Protein AF-A0A3D4GYF6-F1 (afdb_monomer_lite)

Sequence (119 aa):
MTAFSLSPDGSPAFGYLYGGSQAKFLDTTLELDYPVLEGRILDVHTTNEESYYQLDMLDLGPDPEGLTLLVQAADYSTGYPILHVERQSSTCLVYTKIDGIGYDARKAKSWKIIRSVLA

Secondary structure (DSSP, 8-state):
-EEEEE-TTS-EEEEEESS-SEEEETTEEEEE-SSPEEEEEEEEEE-SS-EEEEES-S---S--TTSEEEEE-SS-EEEEE--EEEE-SS-EEEEEEETTEE------SEEEE--EEE-

Foldseek 3Di:
DKDFDADPVRHTPDIFDDPDQWDDDDVWIKGWPPPWDKFWFPDWDDDQAWTWTKTQDQDPDPDQAQFWKWFAAPPDIDTAGFHDWAGDPGIIITTQGHRNPGDHDDDGTMITTIDMDID

Structure (mmCIF, N/CA/C/O backbone):
data_AF-A0A3D4GYF6-F1
#
_entry.id   AF-A0A3D4GYF6-F1
#
loop_
_atom_site.group_PDB
_atom_site.id
_atom_site.type_symbol
_atom_site.label_atom_id
_atom_site.label_alt_id
_atom_site.label_comp_id
_atom_site.label_asym_id
_atom_site.label_entity_id
_atom_site.label_seq_id
_atom_site.pdbx_PDB_ins_code
_atom_site.Cartn_x
_atom_site.Cartn_y
_atom_site.Cartn_z
_atom_site.occupancy
_atom_site.B_iso_or_equiv
_atom_site.auth_seq_id
_atom_site.auth_comp_id
_atom_site.auth_asym_id
_atom_site.auth_atom_id
_atom_site.pdbx_PDB_model_num
ATOM 1 N N . MET A 1 1 ? 1.652 0.613 -19.176 1.00 56.56 1 MET A N 1
ATOM 2 C CA . MET A 1 1 ? 2.974 1.265 -19.160 1.00 56.56 1 MET A CA 1
ATOM 3 C C . MET A 1 1 ? 3.918 0.394 -18.355 1.00 56.56 1 MET A C 1
ATOM 5 O O . MET A 1 1 ? 3.530 -0.103 -17.309 1.00 56.56 1 MET A O 1
ATOM 9 N N . THR A 1 2 ? 5.123 0.170 -18.854 1.00 61.09 2 THR A N 1
ATOM 10 C CA . THR A 1 2 ? 6.136 -0.637 -18.169 1.00 61.09 2 THR A CA 1
ATOM 11 C C . THR A 1 2 ? 7.380 0.211 -18.039 1.00 61.09 2 THR A C 1
ATOM 13 O O . THR A 1 2 ? 7.727 0.908 -18.992 1.00 61.09 2 THR A O 1
ATOM 16 N N . ALA A 1 3 ? 8.052 0.132 -16.897 1.00 62.59 3 ALA A N 1
ATOM 17 C CA . ALA A 1 3 ? 9.408 0.635 -16.775 1.00 62.59 3 ALA A CA 1
ATOM 18 C C . ALA A 1 3 ? 10.344 -0.503 -16.371 1.00 62.59 3 ALA A C 1
ATOM 20 O O . ALA A 1 3 ? 10.050 -1.263 -15.448 1.00 62.59 3 ALA A O 1
ATOM 21 N N . PHE A 1 4 ? 11.471 -0.586 -17.070 1.00 65.19 4 PHE A N 1
ATOM 22 C CA . PHE A 1 4 ? 12.637 -1.359 -16.668 1.00 65.19 4 PHE A CA 1
ATOM 23 C C . PHE A 1 4 ? 13.719 -0.366 -16.254 1.00 65.19 4 PHE A C 1
ATOM 25 O O . PHE A 1 4 ? 13.976 0.607 -16.962 1.00 65.19 4 PHE A O 1
ATOM 32 N N . SER A 1 5 ? 14.339 -0.605 -15.109 1.00 69.94 5 SER A N 1
ATOM 33 C CA . SER A 1 5 ? 15.614 -0.005 -14.753 1.00 69.94 5 SER A CA 1
ATOM 34 C C . SER A 1 5 ? 16.723 -0.933 -15.209 1.00 69.94 5 SER A C 1
ATOM 36 O O . SER A 1 5 ? 16.631 -2.148 -15.018 1.00 69.94 5 SER A O 1
ATOM 38 N N . LEU A 1 6 ? 17.759 -0.366 -15.814 1.00 74.88 6 LEU A N 1
ATOM 39 C CA . LEU A 1 6 ? 18.879 -1.120 -16.354 1.00 74.88 6 LEU A CA 1
ATOM 40 C C . LEU A 1 6 ? 20.114 -0.925 -15.476 1.00 74.88 6 LEU A C 1
ATOM 42 O O . LEU A 1 6 ? 20.386 0.175 -14.992 1.00 74.88 6 LEU A O 1
ATOM 46 N N . SER A 1 7 ? 20.877 -1.995 -15.309 1.00 75.25 7 SER A N 1
ATOM 47 C CA . SER A 1 7 ? 22.256 -1.953 -14.844 1.00 75.25 7 SER A CA 1
ATOM 48 C C . SER A 1 7 ? 23.135 -1.189 -15.851 1.00 75.25 7 SER A C 1
ATOM 50 O O . SER A 1 7 ? 22.756 -1.038 -17.017 1.00 75.25 7 SER A O 1
ATOM 52 N N . PRO A 1 8 ? 24.338 -0.729 -15.455 1.00 80.50 8 PRO A N 1
ATOM 53 C CA . PRO A 1 8 ? 25.255 -0.025 -16.359 1.00 80.50 8 PRO A CA 1
ATOM 54 C C . PRO A 1 8 ? 25.659 -0.816 -17.614 1.00 80.50 8 PRO A C 1
ATOM 56 O O . PRO A 1 8 ? 26.049 -0.216 -18.611 1.00 80.50 8 PRO A O 1
ATOM 59 N N . ASP A 1 9 ? 25.569 -2.148 -17.570 1.00 82.56 9 ASP A N 1
ATOM 60 C CA . ASP A 1 9 ? 25.834 -3.053 -18.695 1.00 82.56 9 ASP A CA 1
ATOM 61 C C . ASP A 1 9 ? 24.620 -3.261 -19.625 1.00 82.56 9 ASP A C 1
ATOM 63 O O . ASP A 1 9 ? 24.713 -3.993 -20.608 1.00 82.56 9 ASP A O 1
ATOM 67 N N . GLY A 1 10 ? 23.488 -2.607 -19.342 1.00 74.00 10 GLY A N 1
ATOM 68 C CA . GLY A 1 10 ? 22.254 -2.703 -20.121 1.00 74.00 10 GLY A CA 1
ATOM 69 C C . GLY A 1 10 ? 21.358 -3.887 -19.754 1.00 74.00 10 GLY A C 1
ATOM 70 O O . GLY A 1 10 ? 20.268 -4.003 -20.319 1.00 74.00 10 GLY A O 1
ATOM 71 N N . SER A 1 11 ? 21.766 -4.738 -18.807 1.00 76.44 11 SER A N 1
ATOM 72 C CA . SER A 1 11 ? 20.909 -5.803 -18.279 1.00 76.44 11 SER A CA 1
ATOM 73 C C . SER A 1 11 ? 19.790 -5.224 -17.397 1.00 76.44 11 SER A C 1
ATOM 75 O O . SER A 1 11 ? 19.999 -4.211 -16.725 1.00 76.44 11 SER A O 1
ATOM 77 N N . PRO A 1 12 ? 18.580 -5.808 -17.381 1.00 70.56 12 PRO A N 1
ATOM 78 C CA . PRO A 1 12 ? 17.523 -5.345 -16.490 1.00 70.56 12 PRO A CA 1
ATOM 79 C C . PRO A 1 12 ? 17.887 -5.595 -15.018 1.00 70.56 12 PRO A C 1
ATOM 81 O O . PRO A 1 12 ? 18.107 -6.728 -14.603 1.00 70.56 12 PRO A O 1
ATOM 84 N N . ALA A 1 13 ? 17.919 -4.521 -14.228 1.00 67.56 13 ALA A N 1
ATOM 85 C CA . ALA A 1 13 ? 18.159 -4.557 -12.786 1.00 67.56 13 ALA A CA 1
ATOM 86 C C . ALA A 1 13 ? 16.854 -4.763 -12.004 1.00 67.56 13 ALA A C 1
ATOM 88 O O . ALA A 1 13 ? 16.797 -5.552 -11.066 1.00 67.56 13 ALA A O 1
ATOM 89 N N . PHE A 1 14 ? 15.796 -4.049 -12.398 1.00 64.62 14 PHE A N 1
ATOM 90 C CA . PHE A 1 14 ? 14.439 -4.239 -11.886 1.00 64.62 14 PHE A CA 1
ATOM 91 C C . PHE A 1 14 ? 13.417 -3.783 -12.927 1.00 64.62 14 PHE A C 1
ATOM 93 O O . PHE A 1 14 ? 13.725 -2.979 -13.805 1.00 64.62 14 PHE A O 1
ATOM 100 N N . GLY A 1 15 ? 12.176 -4.245 -12.818 1.00 63.22 15 GLY A N 1
ATOM 101 C CA . GLY A 1 15 ? 11.076 -3.722 -13.621 1.00 63.22 15 GLY A CA 1
ATOM 102 C C . GLY A 1 15 ? 9.767 -3.734 -12.848 1.00 63.22 15 GLY A C 1
ATOM 103 O O . GLY A 1 15 ? 9.612 -4.497 -11.897 1.00 63.22 15 GLY A O 1
ATOM 104 N N . TYR A 1 16 ? 8.829 -2.880 -13.248 1.00 65.19 16 TYR A N 1
ATOM 105 C CA . TYR A 1 16 ? 7.472 -2.894 -12.710 1.00 65.19 16 TYR A CA 1
ATOM 106 C C . TYR A 1 16 ? 6.437 -2.743 -13.825 1.00 65.19 16 TYR A C 1
ATOM 108 O O . TYR A 1 16 ? 6.649 -2.055 -14.832 1.00 65.19 16 TYR A O 1
ATOM 116 N N . LEU A 1 17 ? 5.291 -3.391 -13.625 1.00 67.69 17 LEU A N 1
ATOM 117 C CA . LEU A 1 17 ? 4.150 -3.345 -14.531 1.00 67.69 17 LEU A CA 1
ATOM 118 C C . LEU A 1 17 ? 3.111 -2.345 -14.024 1.00 67.69 17 LEU A C 1
ATOM 120 O O . LEU A 1 17 ? 2.574 -2.490 -12.930 1.00 67.69 17 LEU A O 1
ATOM 124 N N . TYR A 1 18 ? 2.775 -1.351 -14.845 1.00 64.12 18 TYR A N 1
ATOM 125 C CA . TYR A 1 18 ? 1.657 -0.444 -14.595 1.00 64.12 18 TYR A CA 1
ATOM 126 C C . TYR A 1 18 ? 0.581 -0.627 -15.673 1.00 64.12 18 TYR A C 1
ATOM 128 O O . TYR A 1 18 ? 0.672 -0.080 -16.772 1.00 64.12 18 TYR A O 1
ATOM 136 N N . GLY A 1 19 ? -0.452 -1.419 -15.379 1.00 58.69 19 GLY A N 1
ATOM 137 C CA . GLY A 1 19 ? -1.599 -1.611 -16.279 1.00 58.69 19 GLY A CA 1
ATOM 138 C C . GLY A 1 19 ? -1.405 -2.655 -17.388 1.00 58.69 19 GLY A C 1
ATOM 139 O O . GLY A 1 19 ? -2.039 -2.547 -18.433 1.00 58.69 19 GLY A O 1
ATOM 140 N N . GLY A 1 20 ? -0.540 -3.651 -17.179 1.00 67.62 20 GLY A N 1
ATOM 141 C CA . GLY A 1 20 ? -0.385 -4.828 -18.043 1.00 67.62 20 GLY A CA 1
ATOM 142 C C . GLY A 1 20 ? -0.011 -6.062 -17.215 1.00 67.62 20 GLY A C 1
ATOM 143 O O . GLY A 1 20 ? 0.494 -5.916 -16.107 1.00 67.62 20 GLY A O 1
ATOM 144 N N . SER A 1 21 ? -0.281 -7.265 -17.723 1.00 72.12 21 SER A N 1
ATOM 145 C CA . SER A 1 21 ? 0.031 -8.530 -17.031 1.00 72.12 21 SER A CA 1
ATOM 146 C C . SER A 1 21 ? 1.448 -9.045 -17.295 1.00 72.12 21 SER A C 1
ATOM 148 O O . SER A 1 21 ? 1.915 -9.929 -16.589 1.00 72.12 21 SER A O 1
ATOM 150 N N . GLN A 1 22 ? 2.125 -8.505 -18.308 1.00 78.19 22 GLN A N 1
ATOM 151 C CA . GLN A 1 22 ? 3.456 -8.926 -18.724 1.00 78.19 22 GLN A CA 1
ATOM 152 C C . GLN A 1 22 ? 4.180 -7.767 -19.411 1.00 78.19 22 GLN A C 1
ATOM 154 O O . GLN A 1 22 ? 3.556 -6.919 -20.058 1.00 78.19 22 GLN A O 1
ATOM 159 N N . ALA A 1 23 ? 5.504 -7.767 -19.324 1.00 74.19 23 ALA A N 1
ATOM 160 C CA . ALA A 1 23 ? 6.367 -7.004 -20.203 1.00 74.19 23 ALA A CA 1
ATOM 161 C C . ALA A 1 23 ? 7.628 -7.784 -20.549 1.00 74.19 23 ALA A C 1
ATOM 163 O O . ALA A 1 23 ? 8.109 -8.596 -19.765 1.00 74.19 23 ALA A O 1
ATOM 164 N N . LYS A 1 24 ? 8.171 -7.513 -21.732 1.00 77.94 24 LYS A N 1
ATOM 165 C CA . LYS A 1 24 ? 9.380 -8.162 -22.233 1.00 77.94 24 LYS A CA 1
ATOM 166 C C . LYS A 1 24 ? 10.426 -7.112 -22.555 1.00 77.94 24 LYS A C 1
ATOM 168 O O . LYS A 1 24 ? 10.104 -6.100 -23.181 1.00 77.94 24 LYS A O 1
ATOM 173 N N . PHE A 1 25 ? 11.657 -7.369 -22.141 1.00 77.81 25 PHE A N 1
ATOM 174 C CA . PHE A 1 25 ? 12.821 -6.583 -22.514 1.00 77.81 25 PHE A CA 1
ATOM 175 C C . PHE A 1 25 ? 13.988 -7.533 -22.764 1.00 77.81 25 PHE A C 1
ATOM 177 O O . PHE A 1 25 ? 14.397 -8.250 -21.855 1.00 77.81 25 PHE A O 1
ATOM 184 N N . LEU A 1 26 ? 14.500 -7.545 -24.001 1.00 83.12 26 LEU A N 1
ATOM 185 C CA . LEU A 1 26 ? 15.471 -8.542 -24.466 1.00 83.12 26 LEU A CA 1
ATOM 186 C C . LEU A 1 26 ? 14.962 -9.970 -24.170 1.00 83.12 26 LEU A C 1
ATOM 188 O O . LEU A 1 26 ? 13.822 -10.304 -24.499 1.00 83.12 26 LEU A O 1
ATOM 192 N N . ASP A 1 27 ? 15.798 -10.786 -23.544 1.00 80.44 27 ASP A N 1
ATOM 193 C CA . ASP A 1 27 ? 15.558 -12.168 -23.143 1.00 80.44 27 ASP A CA 1
ATOM 194 C C . ASP A 1 27 ? 14.830 -12.268 -21.787 1.00 80.44 27 ASP A C 1
ATOM 196 O O . ASP A 1 27 ? 14.514 -13.363 -21.330 1.00 80.44 27 ASP A O 1
ATOM 200 N N . THR A 1 28 ? 14.524 -11.134 -21.147 1.00 74.56 28 THR A N 1
ATOM 201 C CA . THR A 1 28 ? 13.855 -11.078 -19.846 1.00 74.56 28 THR A CA 1
ATOM 202 C C . THR A 1 28 ? 12.358 -10.842 -19.995 1.00 74.56 28 THR A C 1
ATOM 204 O O . THR A 1 28 ? 11.907 -9.902 -20.661 1.00 74.56 28 THR A O 1
ATOM 207 N N . THR A 1 29 ? 11.574 -11.672 -19.309 1.00 79.50 29 THR A N 1
ATOM 208 C CA . THR A 1 29 ? 10.131 -11.491 -19.174 1.00 79.50 29 THR A CA 1
ATOM 209 C C . THR A 1 29 ? 9.807 -11.135 -17.729 1.00 79.50 29 THR A C 1
ATOM 211 O O . THR A 1 29 ? 10.180 -11.838 -16.800 1.00 79.50 29 THR A O 1
ATOM 214 N N . LEU A 1 30 ? 9.115 -10.017 -17.543 1.00 75.31 30 LEU A N 1
ATOM 215 C CA . LEU A 1 30 ? 8.543 -9.623 -16.267 1.00 75.31 30 LEU A CA 1
ATOM 216 C C . LEU A 1 30 ? 7.048 -9.917 -16.310 1.00 75.31 30 LEU A C 1
ATOM 218 O O . LEU A 1 30 ? 6.345 -9.410 -17.189 1.00 75.31 30 LEU A O 1
ATOM 222 N N . GLU A 1 31 ? 6.561 -10.699 -15.359 1.00 77.00 31 GLU A N 1
ATOM 223 C CA . GLU A 1 31 ? 5.144 -11.036 -15.249 1.00 77.00 31 GLU A CA 1
ATOM 224 C C . GLU A 1 31 ? 4.567 -10.468 -13.963 1.00 77.00 31 GLU A C 1
ATOM 226 O O . GLU A 1 31 ? 5.256 -10.306 -12.952 1.00 77.00 31 GLU A O 1
ATOM 231 N N . LEU A 1 32 ? 3.290 -10.103 -14.020 1.00 73.19 32 LEU A N 1
ATOM 232 C CA . LEU A 1 32 ? 2.576 -9.686 -12.830 1.00 73.19 32 LEU A CA 1
ATOM 233 C C . LEU A 1 32 ? 2.357 -10.929 -11.973 1.00 73.19 32 LEU A C 1
ATOM 235 O O . LEU A 1 32 ? 1.804 -11.918 -12.453 1.00 73.19 32 LEU A O 1
ATOM 23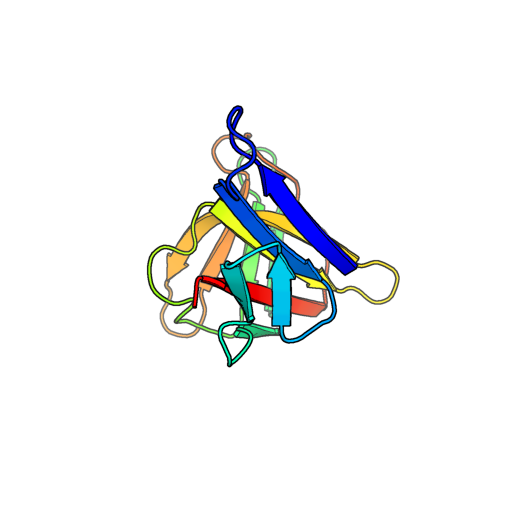9 N N . ASP A 1 33 ? 2.781 -10.859 -10.718 1.00 73.12 33 ASP A N 1
ATOM 240 C CA . ASP A 1 33 ? 2.556 -11.936 -9.763 1.00 73.12 33 ASP A CA 1
ATOM 241 C C . ASP A 1 33 ? 1.071 -11.928 -9.385 1.00 73.12 33 ASP A C 1
ATOM 243 O O . ASP A 1 33 ? 0.590 -11.023 -8.697 1.00 73.12 33 ASP A O 1
ATOM 247 N N . TYR A 1 34 ? 0.317 -12.864 -9.964 1.00 64.50 34 TYR A N 1
ATOM 248 C CA . TYR A 1 34 ? -1.123 -12.977 -9.768 1.00 64.50 34 TYR A CA 1
ATOM 249 C C . TYR A 1 34 ? -1.426 -13.967 -8.633 1.00 64.50 34 TYR A C 1
ATOM 251 O O . TYR A 1 34 ? -0.930 -15.095 -8.664 1.00 64.50 34 TYR A O 1
ATOM 259 N N . PRO A 1 35 ? -2.323 -13.611 -7.693 1.00 68.44 35 PRO A N 1
ATOM 260 C CA . PRO A 1 35 ? -3.218 -12.451 -7.732 1.00 68.44 35 PRO A CA 1
ATOM 261 C C . PRO A 1 35 ? -2.591 -11.135 -7.237 1.00 68.44 35 PRO A C 1
ATOM 263 O O . PRO A 1 35 ? -1.844 -11.118 -6.264 1.00 68.44 35 PRO A O 1
ATOM 266 N N . VAL A 1 36 ? -2.990 -10.010 -7.855 1.00 76.81 36 VAL A N 1
ATOM 267 C CA . VAL A 1 36 ? -2.767 -8.668 -7.280 1.00 76.81 36 VAL A CA 1
ATOM 268 C C . VAL A 1 36 ? -3.396 -8.635 -5.890 1.00 76.81 36 VAL A C 1
ATOM 270 O O . VAL A 1 36 ? -4.581 -8.939 -5.745 1.00 76.81 36 VAL A O 1
ATOM 273 N N . LEU A 1 37 ? -2.624 -8.235 -4.882 1.00 88.38 37 LEU A N 1
ATOM 274 C CA . LEU A 1 37 ? -3.150 -8.028 -3.538 1.00 88.38 37 LEU A CA 1
ATOM 275 C C . LEU A 1 37 ? -3.950 -6.727 -3.526 1.00 88.38 37 LEU A C 1
ATOM 277 O O . LEU A 1 37 ? -3.409 -5.670 -3.851 1.00 88.38 37 LEU A O 1
ATOM 281 N N . GLU A 1 38 ? -5.231 -6.796 -3.181 1.00 92.12 38 GLU A N 1
ATOM 282 C CA . GLU A 1 38 ? -6.117 -5.636 -3.147 1.00 92.12 38 GLU A CA 1
ATOM 283 C C . GLU A 1 38 ? -7.235 -5.787 -2.118 1.00 92.12 38 GLU A C 1
ATOM 285 O O . GLU A 1 38 ? -7.623 -6.898 -1.752 1.00 92.12 38 GLU A O 1
ATOM 290 N N . GLY A 1 39 ? -7.775 -4.653 -1.673 1.00 94.38 39 GLY A N 1
ATOM 291 C CA . GLY A 1 39 ? -8.842 -4.632 -0.680 1.00 94.38 39 GLY A CA 1
ATOM 292 C C . GLY A 1 39 ? -9.318 -3.226 -0.323 1.00 94.38 39 GLY A C 1
ATOM 293 O O . GLY A 1 39 ? -9.168 -2.262 -1.085 1.00 94.38 39 GLY A O 1
ATOM 294 N N . ARG A 1 40 ? -9.935 -3.109 0.851 1.00 96.81 40 ARG A N 1
ATOM 295 C CA . ARG A 1 40 ? -10.512 -1.880 1.405 1.00 96.81 40 ARG A CA 1
ATOM 296 C C . ARG A 1 40 ? -9.631 -1.291 2.496 1.00 96.81 40 ARG A C 1
ATOM 298 O O . ARG A 1 40 ? -9.029 -1.992 3.302 1.00 96.81 40 ARG A O 1
ATOM 305 N N . ILE A 1 41 ? -9.608 0.034 2.532 1.00 97.31 41 ILE A N 1
ATOM 306 C CA . ILE A 1 41 ? -9.038 0.790 3.644 1.00 97.31 41 ILE A CA 1
ATOM 307 C C . ILE A 1 41 ? -10.158 1.001 4.659 1.00 97.31 41 ILE A C 1
ATOM 309 O O . ILE A 1 41 ? -11.213 1.543 4.319 1.00 97.31 41 ILE A O 1
ATOM 313 N N . LEU A 1 42 ? -9.934 0.538 5.883 1.00 97.38 42 LEU A N 1
ATOM 314 C CA . LEU A 1 42 ? -10.890 0.619 6.982 1.00 97.38 42 LEU A CA 1
ATOM 315 C C . LEU A 1 42 ? -10.756 1.937 7.737 1.00 97.38 42 LEU A C 1
ATOM 317 O O . LEU A 1 42 ? -11.767 2.568 8.042 1.00 97.38 42 LEU A O 1
ATOM 321 N N . ASP A 1 43 ? -9.518 2.362 7.983 1.00 97.12 43 ASP A N 1
ATOM 322 C CA . ASP A 1 43 ? -9.217 3.623 8.651 1.00 97.12 43 ASP A CA 1
ATOM 323 C C . ASP A 1 43 ? -7.864 4.199 8.205 1.00 97.12 43 ASP A C 1
ATOM 325 O O . ASP A 1 43 ? -7.048 3.512 7.579 1.00 97.12 43 ASP A O 1
ATOM 329 N N . VAL A 1 44 ? -7.648 5.479 8.505 1.00 97.62 44 VAL A N 1
ATOM 330 C CA . VAL A 1 44 ? -6.411 6.213 8.222 1.00 97.62 44 VAL A CA 1
ATOM 331 C C . VAL A 1 44 ? -5.999 6.999 9.454 1.00 97.62 44 VAL A C 1
ATOM 333 O O . VAL A 1 44 ? -6.781 7.793 9.977 1.00 97.62 44 VAL A O 1
ATOM 336 N N . HIS A 1 45 ? -4.744 6.843 9.856 1.00 98.19 45 HIS A N 1
ATOM 337 C CA . HIS A 1 45 ? -4.158 7.590 10.955 1.00 98.19 45 HIS A CA 1
ATOM 338 C C . HIS A 1 45 ? -2.968 8.415 10.469 1.00 98.19 45 HIS A C 1
ATOM 340 O O . HIS A 1 45 ? -2.120 7.921 9.724 1.00 98.19 45 HIS A O 1
ATOM 346 N N . THR A 1 46 ? -2.893 9.668 10.915 1.00 98.06 46 THR A N 1
ATOM 347 C CA . THR A 1 46 ? -1.792 10.577 10.585 1.00 98.06 46 THR A CA 1
ATOM 348 C C . THR A 1 46 ? -1.529 11.509 11.762 1.00 98.06 46 THR A C 1
ATOM 350 O O . THR A 1 46 ? -2.394 12.295 12.148 1.00 98.06 46 THR A O 1
ATOM 353 N N . THR A 1 47 ? -0.318 11.444 12.303 1.00 98.25 47 THR A N 1
ATOM 354 C CA . THR A 1 47 ? 0.254 12.407 13.254 1.00 98.25 47 THR A CA 1
ATOM 355 C C . THR A 1 47 ? 1.557 12.953 12.682 1.00 98.25 47 THR A C 1
ATOM 357 O O . THR A 1 47 ? 1.874 12.694 11.525 1.00 98.25 47 THR A O 1
ATOM 360 N N . ASN A 1 48 ? 2.329 13.716 13.458 1.00 97.38 48 ASN A N 1
ATOM 361 C CA . ASN A 1 48 ? 3.664 14.135 13.028 1.00 97.38 48 ASN A CA 1
ATOM 362 C C . ASN A 1 48 ? 4.645 12.955 12.964 1.00 97.38 48 ASN A C 1
ATOM 364 O O . ASN A 1 48 ? 5.444 12.915 12.034 1.00 97.38 48 ASN A O 1
ATOM 368 N N . GLU A 1 49 ? 4.532 11.993 13.881 1.00 98.12 49 GLU A N 1
ATOM 369 C CA . GLU A 1 49 ? 5.483 10.883 14.022 1.00 98.12 49 GLU A CA 1
ATOM 370 C C . GLU A 1 49 ? 5.131 9.695 13.133 1.00 98.12 49 GLU A C 1
ATOM 372 O O . GLU A 1 49 ? 5.997 9.127 12.474 1.00 98.12 49 GLU A O 1
ATOM 377 N N . GLU A 1 50 ? 3.851 9.345 13.057 1.00 98.25 50 GLU A N 1
ATOM 378 C CA . GLU A 1 50 ? 3.411 8.146 12.356 1.00 98.25 50 GLU A CA 1
ATOM 379 C C . GLU A 1 50 ? 2.260 8.427 11.403 1.00 98.25 50 GLU A C 1
ATOM 381 O O . GLU A 1 50 ? 1.439 9.329 11.597 1.00 98.25 50 GLU A O 1
ATOM 386 N N . SER A 1 51 ? 2.200 7.634 10.341 1.00 98.56 51 SER A N 1
ATOM 387 C CA . SER A 1 51 ? 1.048 7.609 9.461 1.00 98.56 51 SER A CA 1
ATOM 388 C C . SER A 1 51 ? 0.868 6.225 8.865 1.00 98.56 51 SER A C 1
ATOM 390 O O . SER A 1 51 ? 1.834 5.625 8.389 1.00 98.56 51 SER A O 1
ATOM 392 N N . TYR A 1 52 ? -0.360 5.714 8.915 1.00 98.44 52 TYR A N 1
ATOM 393 C CA . TYR A 1 52 ? -0.680 4.367 8.468 1.00 98.44 52 TYR A CA 1
ATOM 394 C C . TYR A 1 52 ? -2.113 4.235 7.956 1.00 98.44 52 TYR A C 1
ATOM 396 O O . TYR A 1 52 ? -3.021 4.993 8.312 1.00 98.44 52 TYR A O 1
ATOM 404 N N . TYR A 1 53 ? -2.308 3.207 7.136 1.00 98.25 53 TYR A N 1
ATOM 405 C CA . TYR A 1 53 ? -3.613 2.709 6.728 1.00 98.25 53 TYR A CA 1
ATOM 406 C C . TYR A 1 53 ? -3.945 1.434 7.495 1.00 98.25 53 TYR A C 1
ATOM 408 O O . TYR A 1 53 ? -3.121 0.524 7.551 1.00 98.25 53 TYR A O 1
ATOM 416 N N . GLN A 1 54 ? -5.164 1.330 8.022 1.00 97.88 54 GLN A N 1
ATOM 417 C CA . GLN A 1 54 ? -5.696 0.052 8.485 1.00 97.88 54 GLN A CA 1
ATOM 418 C C . GLN A 1 54 ? -6.371 -0.659 7.309 1.00 97.88 54 GLN A C 1
ATOM 420 O O . GLN A 1 54 ? -7.345 -0.151 6.747 1.00 97.88 54 GLN A O 1
ATOM 425 N N . LEU A 1 55 ? -5.857 -1.826 6.925 1.00 97.19 55 LEU A N 1
ATOM 426 C CA . LEU A 1 55 ? -6.347 -2.604 5.785 1.00 97.19 55 LEU A CA 1
ATOM 427 C C . LEU A 1 55 ? -7.223 -3.775 6.239 1.00 97.19 55 LEU A C 1
ATOM 429 O O . LEU A 1 55 ? -7.027 -4.341 7.314 1.00 97.19 55 LEU A O 1
ATOM 433 N N . ASP A 1 56 ? -8.160 -4.173 5.383 1.00 94.88 56 ASP A N 1
ATOM 434 C CA . ASP A 1 56 ? -9.079 -5.304 5.578 1.00 94.88 56 ASP A CA 1
ATOM 435 C C . ASP A 1 56 ? -8.454 -6.699 5.388 1.00 94.88 56 ASP A C 1
ATOM 437 O O . ASP A 1 56 ? -9.155 -7.707 5.472 1.00 94.88 56 ASP A O 1
ATOM 441 N N . MET A 1 57 ? -7.146 -6.770 5.144 1.00 87.31 57 MET A N 1
ATOM 442 C CA . MET A 1 57 ? -6.397 -8.004 4.912 1.00 87.31 57 MET A CA 1
ATOM 443 C C . MET A 1 57 ? -5.253 -8.137 5.920 1.00 87.31 57 MET A C 1
ATOM 445 O O . MET A 1 57 ? -4.627 -7.148 6.289 1.00 87.31 57 MET A O 1
ATOM 449 N N . LEU A 1 58 ? -4.973 -9.368 6.356 1.00 84.62 58 LEU A N 1
ATOM 450 C CA . LEU A 1 58 ? -3.897 -9.682 7.307 1.00 84.62 58 LEU A CA 1
ATOM 451 C C . LEU A 1 58 ? -2.578 -10.076 6.652 1.00 84.62 58 LEU A C 1
ATOM 453 O O . LEU A 1 58 ? -1.504 -9.818 7.197 1.00 84.62 58 LEU A O 1
ATOM 457 N N . ASP A 1 59 ? -2.672 -10.764 5.521 1.00 86.75 59 ASP A N 1
ATOM 458 C CA . ASP A 1 59 ? -1.522 -11.345 4.855 1.00 86.75 59 ASP A CA 1
ATOM 459 C C . ASP A 1 59 ? -1.219 -10.573 3.576 1.0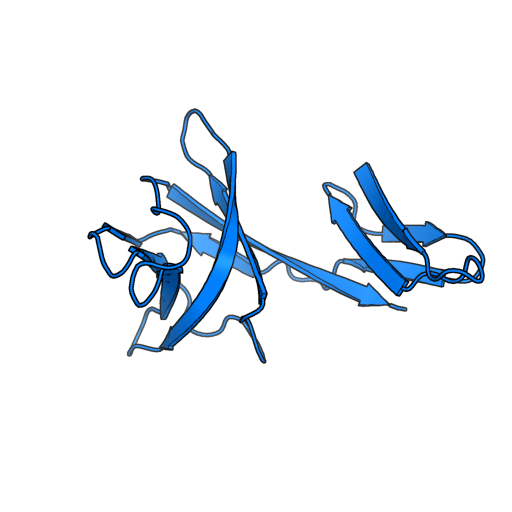0 86.75 59 ASP A C 1
ATOM 461 O O . ASP A 1 59 ? -1.898 -10.719 2.563 1.00 86.75 59 ASP A O 1
ATOM 465 N N . LEU A 1 60 ? -0.193 -9.728 3.648 1.00 86.62 60 LEU A N 1
ATOM 466 C CA . LEU A 1 60 ? 0.354 -9.022 2.494 1.00 86.62 60 LEU A CA 1
ATOM 467 C C . LEU A 1 60 ? 1.472 -9.817 1.811 1.00 86.62 60 LEU A C 1
ATOM 469 O O . LEU A 1 60 ? 2.158 -9.254 0.963 1.00 86.62 60 LEU A O 1
ATOM 473 N N . GLY A 1 61 ? 1.673 -11.085 2.184 1.00 83.19 61 GLY A N 1
ATOM 474 C CA . GLY A 1 61 ? 2.774 -11.933 1.749 1.00 83.19 61 GLY A CA 1
ATOM 475 C C . GLY A 1 61 ? 4.066 -11.720 2.551 1.00 83.19 61 GLY A C 1
ATOM 476 O O . GLY A 1 61 ? 4.095 -10.948 3.519 1.00 83.19 61 GLY A O 1
ATOM 477 N N . PRO A 1 62 ? 5.157 -12.406 2.156 1.00 79.31 62 PRO A N 1
ATOM 478 C CA . PRO A 1 62 ? 6.475 -12.186 2.743 1.00 79.31 62 PRO A CA 1
ATOM 479 C C . PRO A 1 62 ? 6.962 -10.770 2.418 1.00 79.31 62 PRO A C 1
ATOM 481 O O . PRO A 1 62 ? 6.687 -10.264 1.325 1.00 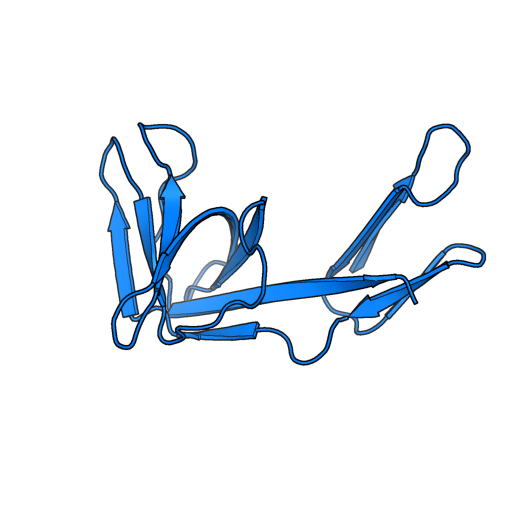79.31 62 PRO A O 1
ATOM 484 N N . ASP A 1 63 ? 7.635 -10.157 3.392 1.00 84.38 63 ASP A N 1
ATOM 485 C CA . ASP A 1 63 ? 8.405 -8.909 3.299 1.00 84.38 63 ASP A CA 1
ATOM 486 C C . ASP A 1 63 ? 7.741 -7.784 2.480 1.00 84.38 63 ASP A C 1
ATOM 488 O O . ASP A 1 63 ? 8.219 -7.408 1.411 1.00 84.38 63 ASP A O 1
ATOM 492 N N . PRO A 1 64 ? 6.610 -7.227 2.956 1.00 89.00 64 PRO A N 1
ATOM 493 C CA . PRO A 1 64 ? 5.912 -6.145 2.261 1.00 89.00 64 PRO A CA 1
ATOM 494 C C . PRO A 1 64 ? 6.637 -4.790 2.332 1.00 89.00 64 PRO A C 1
ATOM 496 O O . PRO A 1 64 ? 6.270 -3.871 1.602 1.00 89.00 64 PRO A O 1
ATOM 499 N N . GLU A 1 65 ? 7.632 -4.637 3.209 1.00 91.19 65 GLU A N 1
ATOM 500 C CA . GLU A 1 65 ? 8.403 -3.401 3.364 1.00 91.19 65 GLU A CA 1
ATOM 501 C C . GLU A 1 65 ? 9.190 -3.067 2.085 1.00 91.19 65 GLU A C 1
ATOM 503 O O . GLU A 1 65 ? 9.730 -3.936 1.404 1.00 91.19 65 GLU A O 1
ATOM 508 N N . GLY A 1 66 ? 9.216 -1.786 1.715 1.00 86.94 66 GLY A N 1
ATOM 509 C CA . GLY A 1 66 ? 9.796 -1.295 0.462 1.00 86.94 66 GLY A CA 1
ATOM 510 C C . GLY A 1 66 ? 8.885 -1.431 -0.764 1.00 86.94 66 GLY A C 1
ATOM 511 O O . GLY A 1 66 ? 9.108 -0.735 -1.758 1.00 86.94 66 GLY A O 1
ATOM 512 N N . LEU A 1 67 ? 7.826 -2.250 -0.709 1.00 88.38 67 LEU A N 1
ATOM 513 C CA . LEU A 1 67 ? 6.820 -2.282 -1.772 1.00 88.38 67 LEU A CA 1
ATOM 514 C C . LEU A 1 67 ? 6.012 -0.980 -1.804 1.00 88.38 67 LEU A C 1
ATOM 516 O O . LEU A 1 67 ? 5.965 -0.209 -0.846 1.00 88.38 67 LEU A O 1
ATOM 520 N N . THR A 1 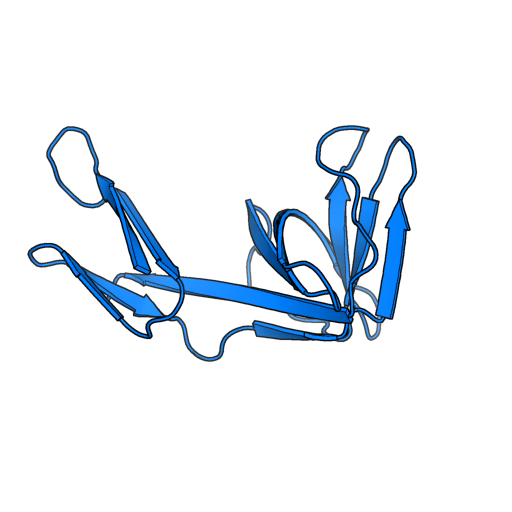68 ? 5.347 -0.736 -2.933 1.00 89.94 68 THR A N 1
ATOM 521 C CA . THR A 1 68 ? 4.445 0.409 -3.081 1.00 89.94 68 THR A CA 1
ATOM 522 C C . THR A 1 68 ? 3.008 0.004 -2.771 1.00 89.94 68 THR A C 1
ATOM 524 O O . THR A 1 68 ? 2.417 -0.813 -3.479 1.00 89.94 68 THR A O 1
ATOM 527 N N . LEU A 1 69 ? 2.424 0.638 -1.757 1.00 93.06 69 LEU A N 1
ATOM 528 C CA . LEU A 1 69 ? 0.992 0.641 -1.498 1.00 93.06 69 LEU A CA 1
ATOM 529 C C . LEU A 1 69 ? 0.324 1.675 -2.407 1.00 93.06 69 LEU A C 1
ATOM 531 O O . LEU A 1 69 ? 0.477 2.882 -2.215 1.00 93.06 69 LEU A O 1
ATOM 535 N N . LEU A 1 70 ? -0.434 1.214 -3.395 1.00 93.50 70 LEU A N 1
ATOM 536 C CA . LEU A 1 70 ? -1.271 2.075 -4.223 1.00 93.50 70 LEU A CA 1
ATOM 537 C C . LEU A 1 70 ? -2.611 2.270 -3.528 1.00 93.50 70 LEU A C 1
ATOM 539 O O . LEU A 1 70 ? -3.323 1.301 -3.281 1.00 93.50 70 LEU A O 1
ATOM 543 N N . VAL A 1 71 ? -2.984 3.514 -3.252 1.00 94.94 71 VAL A N 1
ATOM 544 C CA . VAL A 1 71 ? -4.286 3.844 -2.671 1.00 94.94 71 VAL A CA 1
ATOM 545 C C . VAL A 1 71 ? -5.129 4.638 -3.652 1.00 94.94 71 VAL A C 1
ATOM 547 O O . VAL A 1 71 ? -4.627 5.455 -4.431 1.00 94.94 71 VAL A O 1
ATOM 550 N N . GLN A 1 72 ? -6.436 4.411 -3.595 1.00 93.94 72 GLN A N 1
ATOM 551 C CA . GLN A 1 72 ? -7.398 5.080 -4.455 1.00 93.94 72 GLN A CA 1
ATOM 552 C C . GLN A 1 72 ? -8.496 5.746 -3.630 1.00 93.94 72 GLN A C 1
ATOM 554 O O . GLN A 1 72 ? -9.164 5.122 -2.798 1.00 93.94 72 GLN A O 1
ATOM 559 N N . ALA A 1 73 ? -8.678 7.039 -3.875 1.00 91.62 73 ALA A N 1
ATOM 560 C CA . ALA A 1 73 ? -9.795 7.834 -3.394 1.00 91.62 73 ALA A CA 1
ATOM 561 C C . ALA A 1 73 ? -10.774 8.119 -4.546 1.00 91.62 73 ALA A C 1
ATOM 563 O O . ALA A 1 73 ? -10.655 7.562 -5.635 1.00 91.62 73 ALA A O 1
ATOM 564 N N . ALA A 1 74 ? -11.778 8.963 -4.298 1.00 88.44 74 ALA A N 1
ATOM 565 C CA . ALA A 1 74 ? -12.751 9.324 -5.330 1.00 88.44 74 ALA A CA 1
ATOM 566 C C . ALA A 1 74 ? -12.143 10.210 -6.434 1.00 88.44 74 ALA A C 1
ATOM 568 O O . ALA A 1 74 ? -12.563 10.133 -7.582 1.00 88.44 74 ALA A O 1
ATOM 569 N N . ASP A 1 75 ? -11.172 11.042 -6.071 1.00 90.38 75 ASP A N 1
ATOM 570 C CA . ASP A 1 75 ? -10.624 12.139 -6.872 1.00 90.38 75 ASP A CA 1
ATOM 571 C C . ASP A 1 75 ? -9.117 12.011 -7.133 1.00 90.38 75 ASP A C 1
ATOM 573 O O . ASP A 1 75 ? -8.564 12.768 -7.928 1.00 90.38 75 ASP A O 1
ATOM 577 N N . TYR A 1 76 ? -8.439 11.053 -6.497 1.00 87.06 76 TYR A N 1
ATOM 578 C CA . TYR A 1 76 ? -7.017 10.815 -6.716 1.00 87.06 76 TYR A CA 1
ATOM 579 C C . TYR A 1 76 ? -6.637 9.340 -6.582 1.00 87.06 76 TYR A C 1
ATOM 581 O O . TYR A 1 76 ? -7.347 8.512 -6.005 1.00 87.06 76 TYR A O 1
ATOM 589 N N . SER A 1 77 ? -5.469 9.013 -7.122 1.00 88.88 77 SER A N 1
ATOM 590 C CA . SER A 1 77 ? -4.766 7.756 -6.885 1.00 88.88 77 SER A CA 1
ATOM 591 C C . SER A 1 77 ? -3.298 8.082 -6.660 1.00 88.88 77 SER A C 1
ATOM 593 O O . SER A 1 77 ? -2.743 8.918 -7.370 1.00 88.88 77 SER A O 1
ATOM 595 N N . THR A 1 78 ? -2.688 7.479 -5.645 1.00 91.56 78 THR A N 1
ATOM 596 C CA . THR A 1 78 ? -1.287 7.740 -5.293 1.00 91.56 78 THR A CA 1
ATOM 597 C C . THR A 1 78 ? -0.630 6.484 -4.741 1.00 91.56 78 THR A C 1
ATOM 599 O O . THR A 1 78 ? -1.315 5.575 -4.277 1.00 91.56 78 THR A O 1
ATOM 602 N N . GLY A 1 79 ? 0.696 6.436 -4.811 1.00 91.69 79 GLY A N 1
ATOM 603 C CA . GLY A 1 79 ? 1.506 5.385 -4.208 1.00 91.69 79 GLY A CA 1
ATOM 604 C C . GLY A 1 79 ? 2.225 5.885 -2.963 1.00 91.69 79 GLY A C 1
ATOM 605 O O . GLY A 1 79 ? 2.647 7.040 -2.920 1.00 91.69 79 GLY A O 1
ATOM 606 N N . TYR A 1 80 ? 2.386 5.000 -1.987 1.00 93.81 80 TYR A N 1
ATOM 607 C CA . TYR A 1 80 ? 3.214 5.202 -0.806 1.00 93.81 80 TYR A CA 1
ATOM 608 C C . TYR A 1 80 ? 4.196 4.037 -0.655 1.00 93.81 80 TYR A C 1
ATOM 610 O O . TYR A 1 80 ? 3.785 2.893 -0.862 1.00 93.81 80 TYR A O 1
ATOM 618 N N . PRO A 1 81 ? 5.465 4.275 -0.285 1.00 92.50 81 PRO A N 1
ATOM 619 C CA . PRO A 1 81 ? 6.331 3.190 0.154 1.00 92.50 81 PRO A CA 1
ATOM 620 C C . PRO A 1 81 ? 5.799 2.609 1.470 1.00 92.50 81 PRO A C 1
ATOM 622 O O . PRO A 1 81 ? 5.410 3.356 2.370 1.00 92.50 81 PRO A O 1
ATOM 625 N N . ILE A 1 82 ? 5.787 1.284 1.582 1.00 95.12 82 ILE A N 1
ATOM 626 C CA . ILE A 1 82 ? 5.494 0.588 2.836 1.00 95.12 82 ILE A CA 1
ATOM 627 C C . ILE A 1 82 ? 6.760 0.615 3.686 1.00 95.12 82 ILE A C 1
ATOM 629 O O . ILE A 1 82 ? 7.766 0.021 3.307 1.00 95.12 82 ILE A O 1
ATOM 633 N N . LEU A 1 83 ? 6.718 1.307 4.820 1.00 95.38 83 LEU A N 1
ATOM 634 C CA . LEU A 1 83 ? 7.855 1.392 5.740 1.00 95.38 83 LEU A CA 1
ATOM 635 C C . LEU A 1 83 ? 7.822 0.301 6.806 1.00 95.38 83 LEU A C 1
ATOM 637 O O . LEU A 1 83 ? 8.872 -0.154 7.237 1.00 95.38 83 LEU A O 1
ATOM 641 N N . HIS A 1 84 ? 6.624 -0.104 7.221 1.00 96.69 84 HIS A N 1
ATOM 642 C CA . HIS A 1 84 ? 6.422 -1.170 8.192 1.00 96.69 84 HIS A CA 1
ATOM 643 C C . HIS A 1 84 ? 5.015 -1.747 8.077 1.00 96.69 84 HIS A C 1
ATOM 645 O O . HIS A 1 84 ? 4.093 -1.075 7.598 1.00 96.69 84 HIS A O 1
ATOM 651 N N . VAL A 1 85 ? 4.839 -2.976 8.559 1.00 96.31 85 VAL A N 1
ATOM 652 C CA . VAL A 1 85 ? 3.529 -3.619 8.661 1.00 96.31 85 VAL A CA 1
ATOM 653 C C . VAL A 1 85 ? 3.347 -4.240 10.038 1.00 96.31 85 VAL A C 1
ATOM 655 O O . VAL A 1 85 ? 4.028 -5.203 10.390 1.00 96.31 85 VAL A O 1
ATOM 658 N N . GLU A 1 86 ? 2.351 -3.752 10.773 1.00 95.69 86 GLU A N 1
ATOM 659 C CA . GLU A 1 86 ? 1.910 -4.351 12.030 1.00 95.69 86 GLU A CA 1
ATOM 660 C C . GLU A 1 86 ? 0.674 -5.225 11.779 1.00 95.69 86 GLU A C 1
ATOM 662 O O . GLU A 1 86 ? -0.360 -4.762 11.291 1.00 95.69 86 GLU A O 1
ATOM 667 N N . ARG A 1 87 ? 0.763 -6.517 12.103 1.00 93.19 87 ARG A N 1
ATOM 668 C CA . ARG A 1 87 ? -0.355 -7.460 11.948 1.00 93.19 87 ARG A CA 1
ATOM 669 C C . ARG A 1 87 ? -1.202 -7.484 13.218 1.00 93.19 87 ARG A C 1
ATOM 671 O O . ARG A 1 87 ? -0.673 -7.687 14.306 1.00 93.19 87 ARG A O 1
ATOM 678 N N . GLN A 1 88 ? -2.515 -7.341 13.065 1.00 91.06 88 GLN A N 1
ATOM 679 C CA . GLN A 1 88 ? -3.489 -7.443 14.155 1.00 91.06 88 GLN A CA 1
ATOM 680 C C . GLN A 1 88 ? -4.318 -8.730 14.014 1.00 91.06 88 GLN A C 1
ATOM 682 O O . GLN A 1 88 ? -3.963 -9.623 13.254 1.00 91.06 88 GLN A O 1
ATOM 687 N N . SER A 1 89 ? -5.406 -8.884 14.772 1.00 87.12 89 SER A N 1
ATOM 688 C CA . SER A 1 89 ? -6.206 -10.120 14.763 1.00 87.12 89 SER A CA 1
ATOM 689 C C . SER A 1 89 ? -7.044 -10.317 13.493 1.00 87.12 89 SER A C 1
ATOM 691 O O . SER A 1 89 ? -7.313 -11.458 13.128 1.00 87.12 89 SER A O 1
ATOM 693 N N . SER A 1 90 ? -7.464 -9.235 12.826 1.00 89.06 90 SER A N 1
ATOM 694 C CA . SER A 1 90 ? -8.291 -9.276 11.603 1.00 89.06 90 SER A CA 1
ATOM 695 C C . SER A 1 90 ? -7.925 -8.229 10.545 1.00 89.06 90 SER A C 1
ATOM 697 O O . SER A 1 90 ? -8.577 -8.154 9.509 1.00 89.06 90 SER A O 1
ATOM 699 N N . THR A 1 91 ? -6.922 -7.396 10.815 1.00 94.75 91 THR A N 1
ATOM 700 C CA . THR A 1 91 ? -6.479 -6.279 9.968 1.00 94.75 91 THR A CA 1
ATOM 701 C C . THR A 1 91 ? -4.966 -6.141 10.050 1.00 94.75 91 THR A C 1
ATOM 703 O O . THR A 1 91 ? -4.351 -6.650 10.987 1.00 94.75 91 THR A O 1
ATOM 706 N N . CYS A 1 92 ? -4.352 -5.412 9.126 1.00 95.69 92 CYS A N 1
ATOM 707 C CA . CYS A 1 92 ? -2.978 -4.942 9.304 1.00 95.69 92 CYS A CA 1
ATOM 708 C C . CYS A 1 92 ? -2.916 -3.416 9.261 1.00 95.69 92 CYS A C 1
ATOM 710 O O . CYS A 1 92 ? -3.727 -2.772 8.590 1.00 95.69 92 CYS A O 1
ATOM 712 N N . LEU A 1 93 ? -1.964 -2.850 9.996 1.00 97.56 93 LE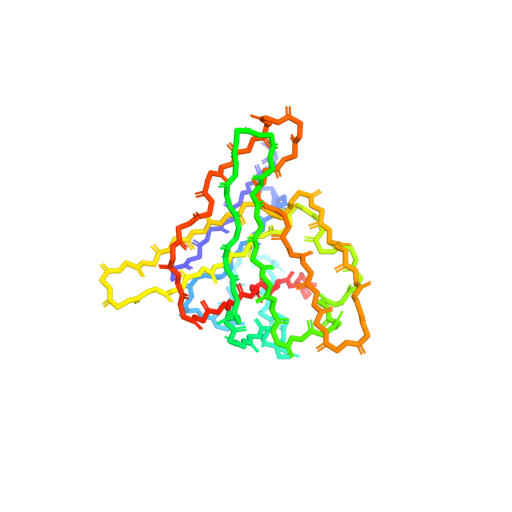U A N 1
ATOM 713 C CA . LEU A 1 93 ? -1.573 -1.455 9.873 1.00 97.56 93 LEU A CA 1
ATOM 714 C C . LEU A 1 93 ? -0.383 -1.391 8.924 1.00 97.56 93 LEU A C 1
ATOM 716 O O . LEU A 1 93 ? 0.640 -2.032 9.160 1.00 97.56 93 LEU A O 1
ATOM 720 N N . VAL A 1 94 ? -0.525 -0.633 7.844 1.00 97.81 94 VAL A N 1
ATOM 721 C CA . VAL A 1 94 ? 0.529 -0.427 6.851 1.00 97.81 94 VAL A CA 1
ATOM 722 C C . VAL A 1 94 ? 1.024 0.999 6.964 1.00 97.81 94 VAL A C 1
ATOM 724 O O . VAL A 1 94 ? 0.306 1.942 6.621 1.00 97.81 94 VAL A O 1
ATOM 727 N N . TYR A 1 95 ? 2.247 1.143 7.457 1.00 98.31 95 TYR A N 1
ATOM 728 C CA . TYR A 1 95 ? 2.850 2.430 7.759 1.00 98.31 95 TYR A CA 1
ATOM 729 C C . TYR A 1 95 ? 3.478 3.045 6.514 1.00 98.31 95 TYR A C 1
ATOM 731 O O . TYR A 1 95 ? 4.290 2.422 5.828 1.00 98.31 95 TYR A O 1
ATOM 739 N N . THR A 1 96 ? 3.123 4.300 6.261 1.00 97.88 96 THR A N 1
ATOM 740 C CA . THR A 1 96 ? 3.726 5.169 5.243 1.00 97.88 96 THR A CA 1
ATOM 741 C C . THR A 1 96 ? 4.664 6.202 5.866 1.00 97.88 96 THR A C 1
ATOM 743 O O . THR A 1 96 ? 5.398 6.872 5.136 1.00 97.88 96 THR A O 1
ATOM 746 N N . LYS A 1 97 ? 4.638 6.340 7.201 1.00 98.38 97 LYS A N 1
ATOM 747 C CA . LYS A 1 97 ? 5.527 7.194 7.997 1.00 98.38 97 LYS A CA 1
ATOM 748 C C . LYS A 1 97 ? 5.764 6.612 9.396 1.00 98.38 97 LYS A C 1
ATOM 750 O O . LYS A 1 97 ? 4.793 6.195 10.027 1.00 98.38 97 LYS A O 1
ATOM 755 N N . ILE A 1 98 ? 7.016 6.628 9.861 1.00 97.56 98 ILE A N 1
ATOM 756 C CA . ILE A 1 98 ? 7.467 6.232 11.213 1.00 97.56 98 ILE A CA 1
ATOM 757 C C . ILE A 1 98 ? 8.575 7.190 11.660 1.00 97.56 98 ILE A C 1
ATOM 759 O O . ILE A 1 98 ? 9.390 7.595 10.831 1.00 97.56 98 ILE A O 1
ATOM 763 N N . ASP A 1 99 ? 8.605 7.552 12.945 1.00 97.19 99 ASP A N 1
ATOM 764 C CA . ASP A 1 99 ? 9.589 8.473 13.540 1.00 97.19 99 ASP A CA 1
ATOM 765 C C . ASP A 1 99 ? 9.738 9.788 12.745 1.00 97.19 99 ASP A C 1
ATOM 767 O O . ASP A 1 99 ? 10.834 10.313 12.533 1.00 97.19 99 ASP A O 1
ATOM 771 N N . GLY A 1 100 ? 8.620 10.281 12.201 1.00 95.94 100 GLY A N 1
ATOM 772 C CA . GLY A 1 100 ? 8.550 11.491 11.382 1.00 95.94 100 GLY A CA 1
ATOM 773 C C . GLY A 1 100 ? 9.085 11.345 9.952 1.00 95.94 100 GLY A C 1
ATOM 774 O O . GLY A 1 100 ? 9.028 12.305 9.181 1.00 95.94 100 GLY A O 1
ATOM 775 N N . ILE A 1 101 ? 9.570 10.165 9.558 1.00 95.25 101 ILE A N 1
ATOM 776 C CA . ILE A 1 101 ? 10.150 9.894 8.238 1.00 95.25 101 ILE A CA 1
ATOM 777 C C . ILE A 1 101 ? 9.144 9.156 7.362 1.00 95.25 101 ILE A C 1
ATOM 779 O O . ILE A 1 101 ? 8.673 8.074 7.708 1.00 95.25 101 ILE A O 1
ATOM 783 N N . GLY A 1 102 ? 8.837 9.728 6.198 1.00 95.50 102 GLY A N 1
ATOM 784 C CA . GLY A 1 102 ? 7.915 9.149 5.226 1.00 95.50 102 GLY A CA 1
ATOM 785 C C . GLY A 1 102 ? 6.879 10.160 4.757 1.00 95.50 102 GLY A C 1
ATOM 786 O O . GLY A 1 102 ? 7.172 11.347 4.614 1.00 95.50 102 GLY A O 1
ATOM 787 N N . TYR A 1 103 ? 5.666 9.681 4.502 1.00 96.19 103 TYR A N 1
ATOM 788 C CA . TYR A 1 103 ? 4.595 10.477 3.915 1.00 96.19 103 TYR A CA 1
ATOM 789 C C . TYR A 1 103 ? 3.301 10.362 4.708 1.00 96.19 103 TYR A C 1
ATOM 791 O O . TYR A 1 103 ? 2.919 9.280 5.155 1.00 96.19 103 TYR A O 1
ATOM 799 N N . ASP A 1 104 ? 2.588 11.481 4.791 1.00 97.69 104 ASP A N 1
ATOM 800 C CA . ASP A 1 104 ? 1.255 11.531 5.376 1.00 97.69 104 ASP A CA 1
ATOM 801 C C . ASP A 1 104 ? 0.256 10.768 4.502 1.00 97.69 104 ASP A C 1
ATOM 803 O O . ASP A 1 104 ? 0.005 11.102 3.332 1.00 97.69 104 ASP A O 1
ATOM 807 N N . ALA A 1 105 ? -0.348 9.747 5.101 1.00 95.62 105 ALA A N 1
ATOM 808 C CA . ALA A 1 105 ? -1.473 9.033 4.545 1.00 95.62 105 ALA A CA 1
ATOM 809 C C . ALA A 1 105 ? -2.651 9.998 4.386 1.00 95.62 105 ALA A C 1
ATOM 811 O O . ALA A 1 105 ? -3.034 10.745 5.294 1.00 95.62 105 ALA A O 1
ATOM 812 N 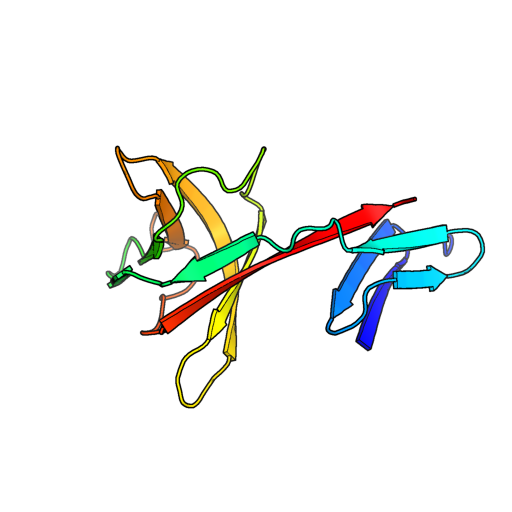N . ARG A 1 106 ? -3.243 9.980 3.195 1.00 95.56 106 ARG A N 1
ATOM 813 C CA . ARG A 1 106 ? -4.455 10.733 2.873 1.00 95.56 106 ARG A CA 1
ATOM 814 C C . ARG A 1 106 ? -5.648 9.793 2.828 1.00 95.56 106 ARG A C 1
ATOM 816 O O . ARG A 1 106 ? -5.529 8.625 2.464 1.00 95.56 106 ARG A O 1
ATOM 823 N N . LYS A 1 107 ? -6.830 10.309 3.163 1.00 95.94 107 LYS A N 1
ATOM 824 C CA . LYS A 1 107 ? -8.065 9.515 3.181 1.00 95.94 107 LYS A CA 1
ATOM 825 C C . LYS A 1 107 ? -8.338 8.870 1.819 1.00 95.94 107 LYS A C 1
ATOM 827 O O . LYS A 1 107 ? -8.577 9.581 0.843 1.00 95.94 107 LYS A O 1
ATOM 832 N N . ALA A 1 108 ? -8.358 7.544 1.778 1.00 96.12 108 ALA A N 1
ATOM 833 C CA . ALA A 1 108 ? -8.602 6.732 0.589 1.00 96.12 108 ALA A CA 1
ATOM 834 C C . ALA A 1 108 ? -9.585 5.594 0.917 1.00 96.12 108 ALA A C 1
ATOM 836 O O . ALA A 1 108 ? -9.927 5.387 2.079 1.00 96.12 108 ALA A O 1
ATOM 837 N N . LYS A 1 109 ? -10.106 4.910 -0.108 1.00 96.00 109 LYS A N 1
ATOM 838 C CA . LYS A 1 109 ? -11.154 3.881 0.040 1.00 96.00 109 LYS A CA 1
ATOM 839 C C . LYS A 1 109 ? -10.641 2.463 -0.183 1.00 96.00 109 LYS A C 1
ATOM 841 O O . LYS A 1 109 ? -11.115 1.532 0.461 1.00 96.00 109 LYS A O 1
ATOM 846 N N . SER A 1 110 ? -9.713 2.294 -1.113 1.00 96.38 110 SER A N 1
ATOM 847 C CA . SER A 1 110 ? -9.186 0.986 -1.497 1.00 96.38 110 SER A CA 1
ATOM 848 C C . SER A 1 110 ? -7.683 1.037 -1.676 1.00 96.38 110 SER A C 1
ATOM 850 O O . SER A 1 110 ? -7.111 2.106 -1.915 1.00 96.38 110 SER A O 1
ATOM 852 N N . TRP A 1 111 ? -7.069 -0.134 -1.589 1.00 95.25 111 TRP A N 1
ATOM 853 C CA . TRP A 1 111 ? -5.634 -0.317 -1.713 1.00 95.25 111 TRP A CA 1
ATOM 854 C C . TRP A 1 111 ? -5.312 -1.445 -2.693 1.00 95.25 111 TRP A C 1
ATOM 856 O O . TRP A 1 111 ? -6.127 -2.350 -2.887 1.00 95.25 111 TRP A O 1
ATOM 866 N N . LYS A 1 112 ? -4.123 -1.380 -3.299 1.00 92.19 112 LYS A N 1
ATOM 867 C CA . LYS A 1 112 ? -3.508 -2.457 -4.078 1.00 92.19 112 LYS A CA 1
ATOM 868 C C . LYS A 1 112 ? -2.001 -2.494 -3.841 1.00 92.19 112 LYS A C 1
ATOM 870 O O . LYS A 1 112 ? -1.377 -1.445 -3.695 1.00 92.19 112 LYS A O 1
ATOM 875 N N . ILE A 1 113 ? -1.409 -3.679 -3.888 1.00 88.62 113 ILE A N 1
ATOM 876 C CA . ILE A 1 113 ? 0.037 -3.872 -4.005 1.00 88.62 113 ILE A CA 1
ATOM 877 C C . ILE A 1 113 ? 0.273 -4.687 -5.269 1.00 88.62 113 ILE A C 1
ATOM 879 O O . ILE A 1 113 ? -0.214 -5.810 -5.405 1.00 88.62 113 ILE A O 1
ATOM 883 N N . ILE A 1 114 ? 1.013 -4.105 -6.210 1.00 79.00 114 ILE A N 1
ATOM 884 C CA . ILE A 1 114 ? 1.403 -4.791 -7.439 1.00 79.00 114 ILE A CA 1
ATOM 885 C C . ILE A 1 114 ? 2.762 -5.431 -7.195 1.00 79.00 114 ILE A C 1
ATOM 887 O O . ILE A 1 114 ? 3.739 -4.738 -6.916 1.00 79.00 114 ILE A O 1
ATOM 891 N N . ARG A 1 115 ? 2.808 -6.754 -7.319 1.00 78.81 115 ARG A N 1
ATOM 892 C CA . ARG A 1 115 ? 4.037 -7.542 -7.299 1.00 78.81 115 ARG A CA 1
ATOM 893 C C . ARG A 1 115 ? 4.372 -7.960 -8.727 1.00 78.81 115 ARG A C 1
ATOM 895 O O . ARG A 1 115 ? 3.488 -8.164 -9.561 1.00 78.81 115 ARG A O 1
ATOM 902 N N . SER A 1 116 ? 5.654 -8.017 -9.044 1.00 70.50 116 SER A N 1
ATOM 903 C CA . SER A 1 116 ? 6.131 -8.492 -10.340 1.00 70.50 116 SER A CA 1
ATOM 904 C C . SER A 1 116 ? 7.275 -9.462 -10.107 1.00 70.50 116 SER A C 1
ATOM 906 O O . SER A 1 116 ? 8.117 -9.225 -9.242 1.00 70.50 116 SER A O 1
ATOM 908 N N . VAL A 1 117 ? 7.283 -10.547 -10.869 1.00 67.56 117 VAL A N 1
ATOM 909 C CA . VAL A 1 117 ? 8.296 -11.600 -10.802 1.00 67.56 117 VAL A CA 1
ATOM 910 C C . VAL A 1 117 ? 9.036 -11.661 -12.130 1.00 67.56 117 VAL A C 1
ATOM 912 O O . VAL A 1 117 ? 8.436 -11.512 -13.199 1.00 67.56 117 VAL A O 1
ATOM 915 N N . LEU A 1 118 ? 10.355 -11.836 -12.061 1.00 64.94 118 LEU A N 1
ATOM 916 C CA . LEU A 1 118 ? 11.144 -12.191 -13.234 1.00 64.94 118 LEU A CA 1
ATOM 917 C C . LEU A 1 118 ? 10.858 -13.661 -13.549 1.00 64.94 118 LEU A C 1
ATOM 919 O O . LEU A 1 118 ? 11.021 -14.511 -12.673 1.00 64.94 118 LEU A O 1
ATOM 923 N N . ALA A 1 119 ? 10.388 -13.914 -14.767 1.00 60.56 119 ALA A N 1
ATOM 924 C CA . ALA A 1 119 ? 10.132 -15.247 -15.300 1.00 60.56 119 ALA A CA 1
ATOM 925 C C . ALA A 1 119 ? 11.369 -15.809 -16.010 1.00 60.56 119 ALA A C 1
ATOM 927 O O . ALA A 1 119 ? 12.098 -15.011 -16.649 1.00 60.56 119 ALA A O 1
#

Radius of gyration: 15.56 Å; chains: 1; bounding box: 39×29×39 Å

pLDDT: mean 85.77, std 11.95, range [56.56, 98.56]